Protein AF-A0A557SW22-F1 (afdb_monomer_lite)

Secondary structure (DSSP, 8-state):
------------------EEP-STT--SEE-EEEEETTTTEEEEE-HHHHHHHHHTT-B------S--------

Sequence (74 aa):
MESNLNTSNNSLGKELELFKCAGTSCKHTGVIYLQIKYINKSGWFCATCARDLEQNELIEHSSDRNNSGICNNE

pLDDT: mean 75.55, std 18.93, range [43.97, 95.44]

Radius of gyration: 20.96 Å; chains: 1; bounding box: 42×48×62 Å

Structure (mmCIF, N/CA/C/O backbone):
data_AF-A0A557SW22-F1
#
_entry.id   AF-A0A557SW22-F1
#
loop_
_atom_site.group_PDB
_atom_site.id
_atom_site.type_symbol
_atom_site.label_atom_id
_atom_site.label_alt_id
_atom_site.label_comp_id
_atom_site.label_asym_id
_atom_site.label_entity_id
_atom_site.label_seq_id
_atom_site.pdbx_PDB_ins_code
_atom_site.Cartn_x
_atom_site.Cartn_y
_atom_site.Cartn_z
_atom_site.occupancy
_atom_site.B_iso_or_equiv
_atom_site.auth_seq_id
_atom_site.auth_comp_id
_atom_site.auth_asym_id
_atom_site.auth_atom_id
_atom_site.pdbx_PDB_model_num
ATOM 1 N N . MET A 1 1 ? 30.260 -40.399 -32.775 1.00 45.38 1 MET A N 1
ATOM 2 C CA . MET A 1 1 ? 30.380 -40.124 -31.330 1.00 45.38 1 MET A CA 1
ATOM 3 C C . MET A 1 1 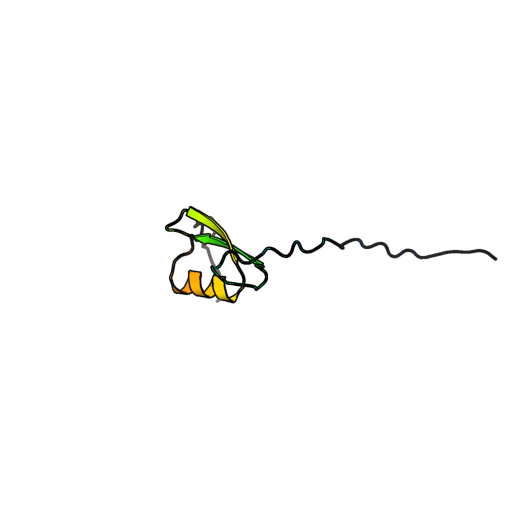? 29.600 -38.833 -31.102 1.00 45.38 1 MET A C 1
ATOM 5 O O . MET A 1 1 ? 30.119 -37.782 -31.436 1.00 45.38 1 MET A O 1
ATOM 9 N N . GLU A 1 2 ? 28.285 -38.824 -30.838 1.00 44.16 2 GLU A N 1
ATOM 10 C CA . GLU A 1 2 ? 27.577 -39.434 -29.685 1.00 44.16 2 GLU A CA 1
ATOM 11 C C . GLU A 1 2 ? 28.423 -39.250 -28.410 1.00 44.16 2 GLU A C 1
ATOM 13 O O . GLU A 1 2 ? 29.534 -39.765 -28.372 1.00 44.16 2 GLU A O 1
ATOM 18 N N . SER A 1 3 ? 28.049 -38.511 -27.359 1.00 47.34 3 SER A N 1
ATOM 19 C CA . SER A 1 3 ? 26.734 -38.282 -26.734 1.00 47.34 3 SER A CA 1
ATOM 20 C C . SER A 1 3 ? 26.827 -37.051 -25.800 1.00 47.34 3 SER A C 1
ATOM 22 O O . SER A 1 3 ? 27.900 -36.787 -25.272 1.00 47.34 3 SER A O 1
ATOM 24 N N . ASN A 1 4 ? 25.796 -36.199 -25.734 1.00 52.91 4 ASN A N 1
ATOM 25 C CA . ASN A 1 4 ? 24.858 -35.976 -24.610 1.00 52.91 4 ASN A CA 1
ATOM 26 C C . ASN A 1 4 ? 25.409 -35.795 -23.176 1.00 52.91 4 ASN A C 1
ATOM 28 O O . ASN A 1 4 ? 26.364 -36.444 -22.769 1.00 52.91 4 ASN A O 1
ATOM 32 N N . LEU A 1 5 ? 24.601 -35.043 -22.403 1.00 55.59 5 LEU A N 1
ATOM 33 C CA . LEU A 1 5 ? 24.526 -34.887 -20.937 1.00 55.59 5 LEU A CA 1
ATOM 34 C C . LEU A 1 5 ? 25.306 -33.673 -20.371 1.00 55.59 5 LEU A C 1
ATOM 36 O O . LEU A 1 5 ? 26.508 -33.568 -20.544 1.00 55.59 5 LEU A O 1
ATOM 40 N N . ASN A 1 6 ? 24.701 -32.7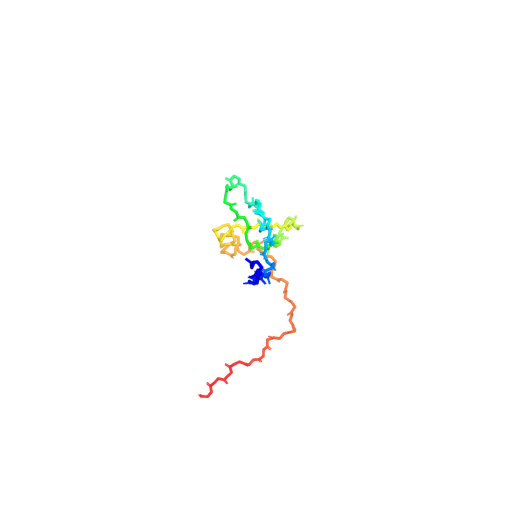07 -19.672 1.00 53.34 6 ASN A N 1
ATOM 41 C CA . ASN A 1 6 ? 23.598 -32.863 -18.731 1.00 53.34 6 ASN A CA 1
ATOM 42 C C . ASN A 1 6 ? 22.721 -31.604 -18.627 1.00 53.34 6 ASN A C 1
ATOM 44 O O . ASN A 1 6 ? 23.198 -30.484 -18.441 1.00 53.34 6 ASN A O 1
ATOM 48 N N . THR A 1 7 ? 21.418 -31.831 -18.713 1.00 52.62 7 THR A N 1
ATOM 49 C CA . THR A 1 7 ? 20.356 -30.884 -18.402 1.00 52.62 7 THR A CA 1
ATOM 50 C C . THR A 1 7 ? 20.311 -30.658 -16.891 1.00 52.62 7 THR A C 1
ATOM 52 O O . THR A 1 7 ? 19.852 -31.525 -16.154 1.00 52.62 7 THR A O 1
ATOM 55 N N . SER A 1 8 ? 20.710 -29.476 -16.424 1.00 58.72 8 SER A N 1
ATOM 56 C CA . SER A 1 8 ? 20.285 -28.988 -15.107 1.00 58.72 8 SER A CA 1
ATOM 57 C C . SER A 1 8 ? 19.005 -28.178 -15.275 1.00 58.72 8 SER A C 1
ATOM 59 O O . SER A 1 8 ? 19.024 -26.957 -15.410 1.00 58.72 8 SER A O 1
ATOM 61 N N . ASN A 1 9 ? 17.877 -28.888 -15.280 1.00 68.19 9 ASN A N 1
ATOM 62 C CA . ASN A 1 9 ? 16.577 -28.304 -14.989 1.00 68.19 9 ASN A CA 1
ATOM 63 C C . ASN A 1 9 ? 16.564 -27.926 -13.504 1.00 68.19 9 ASN A C 1
ATOM 65 O O . ASN A 1 9 ? 16.573 -28.809 -12.649 1.00 68.19 9 ASN A O 1
ATOM 69 N N . ASN A 1 10 ? 16.492 -26.637 -13.184 1.00 51.25 10 ASN A N 1
ATOM 70 C CA . ASN A 1 10 ? 15.803 -26.232 -11.965 1.00 51.25 10 ASN A CA 1
ATOM 71 C C . ASN A 1 10 ? 15.008 -24.953 -12.221 1.00 51.25 10 ASN A C 1
ATOM 73 O O . ASN A 1 10 ? 15.472 -23.820 -12.126 1.00 51.25 10 ASN A O 1
ATOM 77 N N . SER A 1 11 ? 13.786 -25.218 -12.652 1.00 62.88 11 SER A N 1
ATOM 78 C CA . SER A 1 11 ? 12.645 -24.337 -12.775 1.00 62.88 11 SER A CA 1
ATOM 79 C C . SER A 1 11 ? 12.379 -23.558 -11.488 1.00 62.88 11 SER A C 1
ATOM 81 O O . SER A 1 11 ? 11.841 -24.099 -10.526 1.00 62.88 11 SER A O 1
ATOM 83 N N . LEU A 1 12 ? 12.659 -22.258 -11.518 1.00 50.34 12 LEU A N 1
ATOM 84 C CA . LEU A 1 12 ? 11.952 -21.274 -10.697 1.00 50.34 12 LEU A CA 1
ATOM 85 C C . LEU A 1 12 ? 11.873 -19.923 -11.416 1.00 50.34 12 LEU A C 1
ATOM 87 O O . LEU A 1 12 ? 12.011 -18.861 -10.827 1.00 50.34 12 LEU A O 1
ATOM 91 N N . GLY A 1 13 ? 11.581 -19.967 -12.718 1.00 43.97 13 GLY A N 1
ATOM 92 C CA . GLY A 1 13 ? 11.059 -18.821 -13.458 1.00 43.97 13 GLY A CA 1
ATOM 93 C C . GLY A 1 13 ? 9.602 -18.551 -13.081 1.00 43.97 13 GLY A C 1
ATOM 94 O O . GLY A 1 13 ? 8.750 -18.481 -13.960 1.00 43.97 13 GLY A O 1
ATOM 95 N N . LYS A 1 14 ? 9.291 -18.457 -11.778 1.00 48.91 14 LYS A N 1
ATOM 96 C CA . LYS A 1 14 ? 8.088 -17.737 -11.371 1.00 48.91 14 LYS A CA 1
ATOM 97 C C . LYS A 1 14 ? 8.392 -16.294 -11.710 1.00 48.91 14 LYS A C 1
ATOM 99 O O . LYS A 1 14 ? 9.140 -15.638 -10.991 1.00 48.91 14 LYS A O 1
ATOM 104 N N . GLU A 1 15 ? 7.890 -15.866 -12.858 1.00 49.47 15 GLU A N 1
ATOM 105 C CA . GLU A 1 15 ? 7.673 -14.469 -13.181 1.00 49.47 15 GLU A CA 1
ATOM 106 C C . GLU A 1 15 ? 7.149 -13.820 -11.896 1.00 49.47 15 GLU A C 1
ATOM 108 O O . GLU A 1 15 ? 6.059 -14.147 -11.427 1.00 49.47 15 GLU A O 1
ATOM 113 N N . LEU A 1 16 ? 8.011 -13.061 -11.213 1.00 55.09 16 LEU A N 1
ATOM 114 C CA . LEU A 1 16 ? 7.609 -12.251 -10.075 1.00 55.09 16 LEU A CA 1
ATOM 115 C C . LEU A 1 16 ? 6.572 -11.315 -10.670 1.00 55.09 16 LEU A C 1
ATOM 117 O O . LEU A 1 16 ? 6.957 -10.360 -11.339 1.00 55.09 16 LEU A O 1
ATOM 121 N N . GLU A 1 17 ? 5.287 -11.638 -10.522 1.00 58.59 17 GLU A N 1
ATOM 122 C CA . GLU A 1 17 ? 4.219 -10.725 -10.894 1.00 58.59 17 GLU A CA 1
ATOM 123 C C . GLU A 1 17 ? 4.530 -9.426 -10.158 1.00 58.59 17 GLU A C 1
ATOM 125 O O . GLU A 1 17 ? 4.453 -9.337 -8.931 1.00 58.59 17 GLU A O 1
ATOM 130 N N . LEU A 1 18 ? 5.028 -8.443 -10.908 1.00 72.56 18 LEU A N 1
ATOM 131 C CA . LEU A 1 18 ? 5.410 -7.157 -10.363 1.00 72.56 18 LEU A CA 1
ATOM 132 C C . LEU A 1 18 ? 4.101 -6.457 -10.025 1.00 72.56 18 LEU A C 1
ATOM 134 O O . LEU A 1 18 ? 3.500 -5.788 -10.866 1.00 72.56 18 LEU A O 1
ATOM 138 N N . PHE A 1 19 ? 3.627 -6.644 -8.797 1.00 82.62 19 PHE A N 1
ATOM 139 C CA . PHE A 1 19 ? 2.425 -5.968 -8.349 1.00 82.62 19 PHE A CA 1
ATOM 140 C C . PHE A 1 19 ? 2.680 -4.465 -8.385 1.00 82.62 19 PHE A C 1
ATOM 142 O O . PHE A 1 19 ? 3.701 -3.969 -7.910 1.00 82.62 19 PHE A O 1
ATOM 149 N N . LYS A 1 20 ? 1.760 -3.701 -8.967 1.00 88.62 20 LYS A N 1
ATOM 150 C CA . LYS A 1 20 ? 1.834 -2.242 -8.913 1.00 88.62 20 LYS A CA 1
ATOM 151 C C . LYS A 1 20 ? 1.513 -1.787 -7.491 1.00 88.62 20 LYS A C 1
ATOM 153 O O . LYS A 1 20 ? 0.529 -2.244 -6.914 1.00 88.62 20 LYS A O 1
ATOM 158 N N . CYS A 1 21 ? 2.311 -0.868 -6.945 1.00 92.88 21 CYS A N 1
ATOM 159 C CA . CYS A 1 21 ? 2.002 -0.268 -5.653 1.00 92.88 21 CYS A CA 1
ATOM 160 C C . CYS A 1 21 ? 0.611 0.396 -5.677 1.00 92.88 21 CYS A C 1
ATOM 162 O O . CYS A 1 21 ? 0.299 1.180 -6.574 1.00 92.88 21 CYS A O 1
ATOM 164 N N . ALA A 1 22 ? -0.209 0.099 -4.672 1.00 93.00 22 ALA A N 1
ATOM 165 C CA . ALA A 1 22 ? -1.552 0.635 -4.485 1.00 93.00 22 ALA A CA 1
ATOM 166 C C . ALA A 1 22 ? -1.558 2.067 -3.917 1.00 93.00 22 ALA A C 1
ATOM 168 O O . ALA A 1 22 ? -2.619 2.686 -3.836 1.00 93.00 22 ALA A O 1
ATOM 169 N N . GLY A 1 23 ? -0.391 2.602 -3.535 1.00 89.69 23 GLY A N 1
ATOM 170 C CA . GLY A 1 23 ? -0.236 3.990 -3.108 1.00 89.69 23 GLY A CA 1
ATOM 171 C C . GLY A 1 23 ? -0.535 4.967 -4.246 1.00 89.69 23 GLY A C 1
ATOM 172 O O . GLY A 1 23 ? -0.045 4.806 -5.367 1.00 89.69 23 GLY A O 1
ATOM 173 N N . THR A 1 24 ? -1.327 6.001 -3.960 1.00 86.75 24 THR A N 1
ATOM 174 C CA . THR A 1 24 ? -1.701 7.026 -4.940 1.00 86.75 24 THR A CA 1
ATOM 175 C C . THR A 1 24 ? -0.452 7.656 -5.555 1.00 86.75 24 THR A C 1
ATOM 177 O O . THR A 1 24 ? 0.451 8.087 -4.843 1.00 86.75 24 THR A O 1
ATOM 180 N N . SER A 1 25 ? -0.382 7.686 -6.888 1.00 90.00 25 SER A N 1
ATOM 181 C CA . SER A 1 25 ? 0.758 8.219 -7.654 1.00 90.00 25 SER A CA 1
ATOM 182 C C . SER A 1 25 ? 2.101 7.492 -7.460 1.00 90.00 25 SER A C 1
ATOM 184 O O . SER A 1 25 ? 3.112 7.930 -8.015 1.00 90.00 25 SER A O 1
ATOM 186 N N . CYS A 1 26 ? 2.141 6.362 -6.745 1.00 91.38 26 CYS A N 1
ATOM 187 C CA . CYS A 1 26 ? 3.356 5.567 -6.606 1.00 91.38 26 CYS A CA 1
ATOM 188 C C . CYS A 1 26 ? 3.610 4.744 -7.878 1.00 91.38 26 CYS A C 1
ATOM 190 O O . CYS A 1 26 ? 2.724 4.064 -8.396 1.00 91.38 26 CYS A O 1
ATOM 192 N N . LYS A 1 27 ? 4.842 4.814 -8.394 1.00 91.69 27 LYS A N 1
ATOM 193 C CA . LYS A 1 27 ? 5.285 4.072 -9.589 1.00 91.69 27 LYS A CA 1
ATOM 194 C C . LYS A 1 27 ? 6.173 2.872 -9.250 1.00 91.69 27 LYS A C 1
ATOM 196 O O . LYS A 1 27 ? 6.599 2.163 -10.152 1.00 91.69 27 LYS A O 1
ATOM 201 N N . HIS A 1 28 ? 6.465 2.668 -7.967 1.00 92.50 28 HIS A N 1
ATOM 202 C CA . HIS A 1 28 ? 7.293 1.563 -7.501 1.00 92.50 28 HIS A CA 1
ATOM 203 C C . HIS A 1 28 ? 6.518 0.243 -7.506 1.00 92.50 28 HIS A C 1
ATOM 205 O O . HIS A 1 28 ? 5.286 0.219 -7.421 1.00 92.50 28 HIS A O 1
ATOM 211 N N . THR A 1 29 ? 7.262 -0.857 -7.540 1.00 92.38 29 THR A N 1
ATOM 212 C CA . THR A 1 29 ? 6.716 -2.202 -7.372 1.00 92.38 2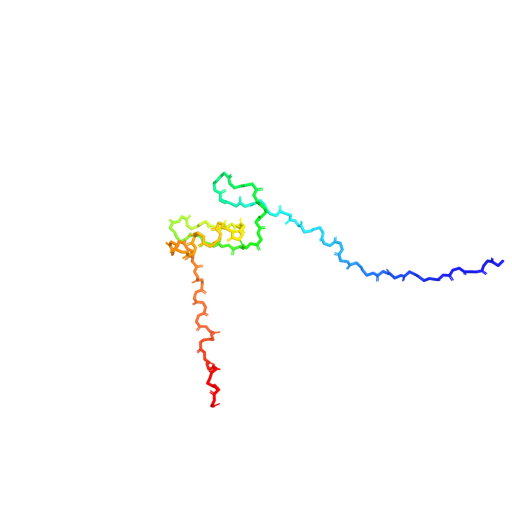9 THR A CA 1
ATOM 213 C C . THR A 1 29 ? 6.235 -2.402 -5.937 1.00 92.38 29 THR A C 1
ATOM 215 O O . THR A 1 29 ? 6.949 -2.118 -4.971 1.00 92.38 29 THR A O 1
ATOM 218 N N . GLY A 1 30 ? 5.004 -2.877 -5.802 1.00 91.31 30 GLY A N 1
ATOM 219 C CA . GLY A 1 30 ? 4.436 -3.370 -4.564 1.00 91.31 30 GLY A CA 1
ATOM 220 C C . GLY A 1 30 ? 4.982 -4.754 -4.241 1.00 91.31 30 GLY A C 1
ATOM 221 O O . GLY A 1 30 ? 4.921 -5.658 -5.065 1.00 91.31 30 GLY A O 1
ATOM 222 N N . VAL A 1 31 ? 5.528 -4.905 -3.040 1.00 92.44 31 VAL A N 1
ATOM 223 C CA . VAL A 1 31 ? 6.119 -6.167 -2.558 1.00 92.44 31 VAL A CA 1
ATOM 224 C C . VAL A 1 31 ? 5.592 -6.565 -1.179 1.00 92.44 31 VAL A C 1
ATOM 226 O O . VAL A 1 31 ? 5.881 -7.656 -0.705 1.00 92.44 31 VAL A O 1
ATOM 229 N N . ILE A 1 32 ? 4.799 -5.698 -0.542 1.00 91.00 32 ILE A N 1
ATOM 230 C CA . ILE A 1 32 ? 4.225 -5.900 0.791 1.00 91.00 32 ILE A CA 1
ATOM 231 C C . ILE A 1 32 ? 2.708 -5.804 0.669 1.00 91.00 32 ILE A C 1
ATOM 233 O O . ILE A 1 32 ? 2.192 -4.767 0.262 1.00 91.00 32 ILE A O 1
ATOM 237 N N . TYR A 1 33 ? 1.987 -6.866 1.008 1.00 91.56 33 TYR A N 1
ATOM 238 C CA . TYR A 1 33 ? 0.528 -6.844 1.021 1.00 91.56 33 TYR A CA 1
ATOM 239 C C . TYR A 1 33 ? 0.023 -6.319 2.368 1.00 91.56 33 TYR A C 1
ATOM 241 O O . TYR A 1 33 ? 0.381 -6.862 3.409 1.00 91.56 33 TYR A O 1
ATOM 249 N N . LEU A 1 34 ? -0.785 -5.258 2.350 1.00 91.94 34 LEU A N 1
ATOM 250 C CA . LEU A 1 34 ? -1.323 -4.608 3.551 1.00 91.94 34 LEU A CA 1
ATOM 251 C C . LEU A 1 34 ? -2.824 -4.363 3.401 1.00 91.94 34 LEU A C 1
ATOM 253 O O . LEU A 1 34 ? -3.313 -4.144 2.290 1.00 91.94 34 LEU A O 1
ATOM 257 N N . GLN A 1 35 ? -3.537 -4.338 4.527 1.00 92.94 35 GLN A N 1
ATOM 258 C CA . GLN A 1 35 ? -4.940 -3.935 4.628 1.00 92.94 35 GLN A CA 1
ATOM 259 C C . GLN A 1 35 ? -5.032 -2.574 5.316 1.00 92.94 35 GLN A C 1
ATOM 261 O O . GLN A 1 35 ? -4.457 -2.377 6.381 1.00 92.94 35 GLN A O 1
ATOM 266 N N . ILE A 1 36 ? -5.730 -1.621 4.699 1.00 90.56 36 ILE A N 1
ATOM 267 C CA . ILE A 1 36 ? -5.916 -0.271 5.238 1.00 90.56 36 ILE A CA 1
ATOM 268 C C . ILE A 1 36 ? -7.192 -0.237 6.087 1.00 90.56 36 ILE A C 1
ATOM 270 O O . ILE A 1 36 ? -8.291 -0.448 5.565 1.00 90.56 36 ILE A O 1
ATOM 274 N N . LYS A 1 37 ? -7.039 0.115 7.368 1.00 87.88 37 LYS A N 1
ATOM 275 C CA . LYS A 1 37 ? -8.056 0.077 8.434 1.00 87.88 37 LYS A CA 1
ATOM 276 C C . L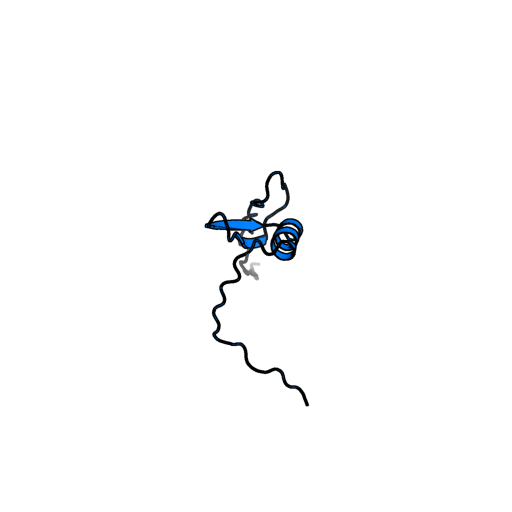YS A 1 37 ? -9.361 0.802 8.076 1.00 87.88 37 LYS A C 1
ATOM 278 O O . LYS A 1 37 ? -10.440 0.232 8.164 1.00 87.88 37 LYS A O 1
ATOM 283 N N . TYR A 1 38 ? -9.277 2.064 7.650 1.00 86.19 38 TYR A N 1
ATOM 284 C CA . TYR A 1 38 ? -10.459 2.937 7.529 1.00 86.19 38 TYR A CA 1
ATOM 285 C C . TYR A 1 38 ? -11.245 2.795 6.225 1.00 86.19 38 TYR A C 1
ATOM 287 O O . TYR A 1 38 ? -12.395 3.215 6.151 1.00 86.19 38 TYR A O 1
ATOM 295 N N . ILE A 1 39 ? -10.629 2.227 5.190 1.00 84.38 39 ILE A N 1
ATOM 296 C CA . ILE A 1 39 ? -11.262 2.048 3.875 1.00 84.38 39 ILE A CA 1
ATOM 297 C C . ILE A 1 39 ? -11.506 0.576 3.544 1.00 84.38 39 ILE A C 1
ATOM 299 O O . ILE A 1 39 ? -11.948 0.276 2.438 1.00 84.38 39 ILE A O 1
ATOM 303 N N . ASN A 1 40 ? -11.181 -0.323 4.483 1.00 81.06 40 ASN A N 1
ATOM 304 C CA . ASN A 1 40 ? -11.263 -1.774 4.347 1.00 81.06 40 ASN A CA 1
ATOM 305 C C . ASN A 1 40 ? -10.758 -2.272 2.981 1.00 81.06 40 ASN A C 1
ATOM 307 O O . ASN A 1 40 ? -11.394 -3.073 2.297 1.00 81.06 40 ASN A O 1
ATOM 311 N N . LYS A 1 41 ? -9.631 -1.706 2.541 1.00 84.62 41 LYS A N 1
ATOM 312 C CA . LYS A 1 41 ? -9.039 -1.980 1.235 1.00 84.62 41 LYS A CA 1
ATOM 313 C C . LYS A 1 41 ? -7.676 -2.597 1.442 1.00 84.62 41 LYS A C 1
ATOM 315 O O . LYS A 1 41 ? -6.834 -2.019 2.125 1.00 84.62 41 LYS A O 1
ATOM 320 N N . SER A 1 42 ? -7.450 -3.733 0.803 1.00 90.94 42 SER A N 1
ATOM 321 C CA . SER A 1 42 ? -6.147 -4.366 0.744 1.00 90.94 42 SER A CA 1
ATOM 322 C C . SER A 1 42 ? -5.439 -4.073 -0.576 1.00 90.94 42 SER A C 1
ATOM 324 O O . SER A 1 42 ? -6.060 -3.753 -1.597 1.00 90.94 42 SER A O 1
ATOM 326 N N . GLY A 1 43 ? -4.115 -4.140 -0.558 1.00 92.31 43 GLY A N 1
ATOM 327 C CA . GLY A 1 43 ? -3.308 -3.914 -1.746 1.00 92.31 43 GLY A CA 1
ATOM 328 C C . GLY A 1 43 ? -1.836 -4.212 -1.524 1.00 92.31 43 GLY A C 1
ATOM 329 O O . GLY A 1 43 ? -1.369 -4.346 -0.396 1.00 92.31 43 GLY A O 1
ATOM 330 N N . TRP A 1 44 ? -1.106 -4.305 -2.631 1.00 94.19 44 TRP A N 1
ATOM 331 C CA . TRP A 1 44 ? 0.347 -4.416 -2.624 1.00 94.19 44 TRP A CA 1
ATOM 332 C C . TRP A 1 44 ? 0.968 -3.027 -2.553 1.00 94.19 44 TRP A C 1
ATOM 334 O O . TRP A 1 44 ? 0.640 -2.160 -3.356 1.00 94.19 44 TRP A O 1
ATOM 344 N N . PHE A 1 45 ? 1.891 -2.808 -1.629 1.00 93.50 45 PHE A N 1
ATOM 345 C CA . PHE A 1 45 ? 2.579 -1.545 -1.404 1.00 93.50 45 PHE A CA 1
ATOM 346 C C . PHE A 1 45 ? 4.087 -1.737 -1.523 1.00 93.50 45 PHE A C 1
ATOM 348 O O . PHE A 1 45 ? 4.630 -2.806 -1.235 1.00 93.50 45 PHE A O 1
ATOM 355 N N . CYS A 1 46 ? 4.783 -0.707 -1.999 1.00 95.06 46 CYS A N 1
ATOM 356 C CA . CYS A 1 46 ? 6.240 -0.687 -1.935 1.00 95.06 46 CYS A CA 1
ATOM 357 C C . CYS A 1 46 ? 6.694 -0.426 -0.492 1.00 95.06 46 CYS A C 1
ATOM 359 O O . CYS A 1 46 ? 5.911 0.064 0.323 1.00 95.06 46 CYS A O 1
ATOM 361 N N . ALA A 1 47 ? 7.969 -0.679 -0.189 1.00 94.12 47 ALA A N 1
ATOM 362 C CA . ALA A 1 47 ? 8.524 -0.475 1.152 1.00 94.12 47 ALA A CA 1
ATOM 363 C C . ALA A 1 47 ? 8.276 0.941 1.710 1.00 94.12 47 ALA A C 1
ATOM 365 O O . ALA A 1 47 ? 7.944 1.101 2.880 1.00 94.12 47 ALA A O 1
ATOM 366 N N . THR A 1 48 ? 8.376 1.974 0.866 1.00 95.44 48 THR A N 1
ATOM 367 C CA . THR A 1 48 ? 8.134 3.363 1.280 1.00 95.44 48 THR A CA 1
ATOM 368 C C . THR A 1 48 ? 6.676 3.610 1.656 1.00 95.44 48 THR A C 1
ATOM 370 O O . THR A 1 48 ? 6.418 4.171 2.714 1.00 95.44 48 THR A O 1
ATOM 373 N N . CYS A 1 49 ? 5.726 3.181 0.817 1.00 94.69 49 CYS A N 1
ATOM 374 C CA . CYS A 1 49 ? 4.300 3.358 1.098 1.00 94.69 49 CYS A CA 1
ATOM 375 C C . CYS A 1 49 ? 3.851 2.507 2.289 1.00 94.69 49 CYS A C 1
ATOM 377 O O . CYS A 1 49 ? 3.041 2.963 3.082 1.00 94.69 49 CYS A O 1
ATOM 379 N N . ALA A 1 50 ? 4.395 1.298 2.439 1.00 93.94 50 ALA A N 1
ATOM 380 C CA . ALA A 1 50 ? 4.131 0.447 3.592 1.00 93.94 50 ALA A CA 1
ATOM 381 C C . ALA A 1 50 ? 4.550 1.126 4.902 1.00 93.94 50 ALA A C 1
ATOM 383 O O . ALA A 1 50 ? 3.744 1.227 5.820 1.00 93.94 50 ALA A O 1
ATOM 384 N N . ARG A 1 51 ? 5.777 1.662 4.951 1.00 95.19 51 ARG A N 1
ATOM 385 C CA . ARG A 1 51 ? 6.291 2.369 6.128 1.00 95.19 51 ARG A CA 1
ATOM 386 C C . ARG A 1 51 ? 5.480 3.620 6.452 1.00 95.19 51 ARG A C 1
ATOM 388 O O . ARG A 1 51 ? 5.244 3.890 7.618 1.00 95.19 51 ARG A O 1
ATOM 395 N N . ASP A 1 52 ? 5.057 4.373 5.440 1.00 94.50 52 ASP A N 1
ATOM 396 C CA . ASP A 1 52 ? 4.211 5.555 5.641 1.00 94.50 52 ASP A CA 1
ATOM 397 C C . ASP A 1 52 ? 2.852 5.173 6.250 1.00 94.50 52 ASP A C 1
ATOM 399 O O . ASP A 1 52 ? 2.424 5.755 7.244 1.00 94.50 52 ASP A O 1
ATOM 403 N N . LEU A 1 53 ? 2.206 4.126 5.725 1.00 93.38 5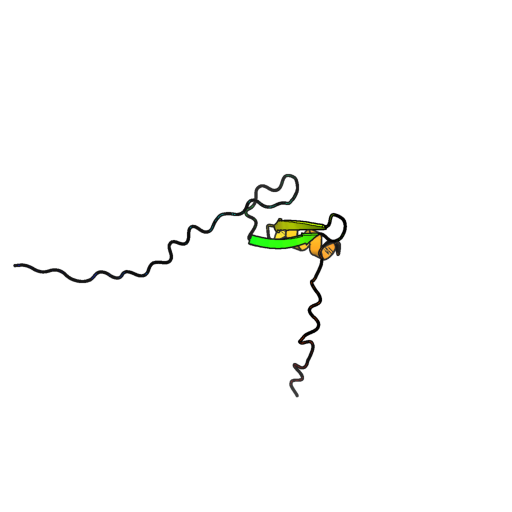3 LEU A N 1
ATOM 404 C CA . LEU A 1 53 ? 0.951 3.615 6.280 1.00 93.38 53 LEU A CA 1
ATOM 405 C C . LEU A 1 53 ? 1.119 3.079 7.713 1.00 93.38 53 LEU A C 1
ATOM 407 O O . LEU A 1 53 ? 0.234 3.286 8.541 1.00 93.38 53 LEU A O 1
ATOM 411 N N . GLU A 1 54 ? 2.235 2.411 8.010 1.00 93.25 54 GLU A N 1
ATOM 412 C CA . GLU A 1 54 ? 2.566 1.896 9.345 1.00 93.25 54 GLU A CA 1
ATOM 413 C C . GLU A 1 54 ? 2.836 3.028 10.347 1.00 93.25 54 GLU A C 1
ATOM 415 O O . GLU A 1 54 ? 2.259 3.036 11.431 1.00 93.25 54 GLU A O 1
ATOM 420 N N . GLN A 1 55 ? 3.631 4.032 9.966 1.00 94.44 55 GLN A N 1
ATOM 421 C CA . GLN A 1 55 ? 3.939 5.202 10.801 1.00 94.44 55 GLN A CA 1
ATOM 422 C C . GLN A 1 55 ? 2.699 6.024 11.161 1.00 94.44 55 GLN A C 1
ATOM 424 O O . GLN A 1 55 ? 2.658 6.635 12.225 1.00 94.44 55 GLN A O 1
ATOM 429 N N . ASN A 1 56 ? 1.696 6.034 10.283 1.00 93.75 56 ASN A N 1
ATOM 430 C CA . ASN A 1 56 ? 0.417 6.702 10.514 1.00 93.75 56 ASN A CA 1
ATOM 431 C C . ASN A 1 56 ? -0.645 5.768 11.137 1.00 93.75 56 ASN A C 1
ATOM 433 O O . ASN A 1 56 ? -1.813 6.145 11.223 1.00 93.75 56 ASN A O 1
ATOM 437 N N . GLU A 1 57 ? -0.275 4.543 11.533 1.00 92.69 57 GLU A N 1
ATOM 438 C CA . GLU A 1 57 ? -1.163 3.536 12.140 1.00 92.69 57 GLU A CA 1
ATOM 439 C C . GLU A 1 57 ? -2.420 3.224 11.294 1.00 92.69 57 GLU A C 1
ATOM 441 O O . GLU A 1 57 ? -3.505 2.901 11.807 1.00 92.69 57 GLU A O 1
ATOM 446 N N . LEU A 1 58 ? -2.277 3.319 9.966 1.00 92.31 58 LEU A N 1
ATOM 447 C CA . LEU A 1 58 ? -3.354 3.160 8.981 1.00 92.31 58 LEU A CA 1
ATOM 448 C C . LEU A 1 58 ? -3.552 1.714 8.527 1.00 92.31 58 LEU A C 1
ATOM 450 O O . LEU A 1 58 ? -4.522 1.431 7.819 1.00 92.31 58 LEU A O 1
ATOM 454 N N . ILE A 1 59 ? -2.659 0.806 8.914 1.00 92.56 59 ILE A N 1
ATOM 455 C CA . ILE A 1 59 ? -2.753 -0.610 8.569 1.00 92.56 59 ILE A CA 1
ATOM 456 C C . ILE A 1 59 ? -3.496 -1.414 9.634 1.00 92.56 59 ILE A C 1
ATOM 458 O O . ILE A 1 59 ? -3.479 -1.107 10.828 1.00 92.56 59 ILE A O 1
ATOM 462 N N . GLU A 1 60 ? -4.183 -2.450 9.177 1.00 90.19 60 GLU A N 1
ATOM 463 C CA . GLU A 1 60 ? -4.776 -3.474 10.017 1.00 90.19 60 GLU A CA 1
ATOM 464 C C . GLU A 1 60 ? -3.740 -4.578 10.221 1.00 90.19 60 GLU A C 1
ATOM 466 O O . GLU A 1 60 ? -3.445 -5.360 9.319 1.00 90.19 60 GLU A O 1
ATOM 471 N N . HIS A 1 61 ? -3.151 -4.620 11.413 1.00 79.75 61 HIS A N 1
ATOM 472 C CA . HIS A 1 61 ? -2.430 -5.802 11.855 1.00 79.75 61 HIS A CA 1
ATOM 473 C C . HIS A 1 61 ? -3.488 -6.785 12.332 1.00 79.75 61 HIS A C 1
ATOM 475 O O . HIS A 1 61 ? -4.060 -6.596 13.412 1.00 79.75 61 HIS A O 1
ATOM 481 N N . SER A 1 62 ? -3.774 -7.806 11.522 1.00 65.00 62 SER A N 1
ATOM 482 C CA . SER A 1 62 ? -4.562 -8.953 11.955 1.00 65.00 62 SER A CA 1
ATOM 483 C C . SER A 1 62 ? -3.882 -9.515 13.196 1.00 65.00 62 SER A C 1
ATOM 485 O O . SER A 1 62 ? -2.845 -10.175 13.140 1.00 65.00 62 SER A O 1
ATOM 487 N N . SER A 1 63 ? -4.433 -9.143 14.346 1.00 56.81 63 SER A N 1
ATOM 488 C CA . SER A 1 63 ? -4.005 -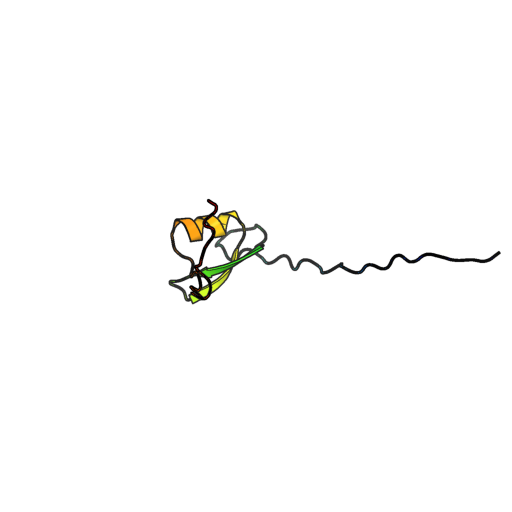9.611 15.649 1.00 56.81 63 SER A CA 1
ATOM 489 C C . SER A 1 63 ? -4.537 -11.025 15.802 1.00 56.81 63 SER A C 1
ATOM 491 O O . SER A 1 63 ? -5.391 -11.276 16.651 1.00 56.81 63 SER A O 1
ATOM 493 N N . ASP A 1 64 ? -4.053 -11.952 14.979 1.00 49.31 64 ASP A N 1
ATOM 494 C CA . ASP A 1 64 ? -4.097 -13.360 15.327 1.00 49.31 64 ASP A CA 1
ATOM 495 C C . ASP A 1 64 ? -3.197 -13.505 16.554 1.00 49.31 64 ASP A C 1
ATOM 497 O O . ASP A 1 64 ? -2.000 -13.778 16.485 1.00 49.31 64 ASP A O 1
ATOM 501 N N . ARG A 1 65 ? -3.793 -13.226 17.716 1.00 50.59 65 ARG A N 1
ATOM 502 C CA . ARG A 1 65 ? -3.252 -13.430 19.057 1.00 50.59 65 ARG A CA 1
ATOM 503 C C . ARG A 1 65 ? -3.147 -14.929 19.344 1.00 50.59 65 ARG A C 1
ATOM 505 O O . ARG A 1 65 ? -3.666 -15.407 20.341 1.00 50.59 65 ARG A O 1
ATOM 512 N N . ASN A 1 66 ? -2.460 -15.659 18.480 1.00 49.28 66 ASN A N 1
ATOM 513 C CA . ASN A 1 66 ? -2.004 -17.020 18.708 1.00 49.28 66 ASN A CA 1
ATOM 514 C C . ASN A 1 66 ? -0.505 -17.077 18.398 1.00 49.28 66 ASN A C 1
ATOM 516 O O . ASN A 1 66 ? -0.092 -17.780 17.486 1.00 49.28 66 ASN A O 1
ATOM 520 N N . ASN A 1 67 ? 0.287 -16.261 19.105 1.00 48.03 67 ASN A N 1
ATOM 521 C CA . ASN A 1 67 ? 1.558 -16.648 19.739 1.00 48.03 67 ASN A CA 1
ATOM 522 C C . ASN A 1 67 ? 2.343 -15.394 20.183 1.00 48.03 67 ASN A C 1
ATOM 524 O O . ASN A 1 67 ? 3.399 -15.068 19.646 1.00 48.03 67 ASN A O 1
ATOM 528 N N . SER A 1 68 ? 1.826 -14.663 21.173 1.00 57.00 68 SER A N 1
ATOM 529 C CA . SER A 1 68 ? 2.697 -13.861 22.036 1.00 57.00 68 SER A CA 1
ATOM 530 C C . SER A 1 68 ? 3.174 -14.782 23.151 1.00 57.00 68 SER A C 1
ATOM 532 O O . SER A 1 68 ? 2.377 -15.128 24.020 1.00 57.00 68 SER A O 1
ATOM 534 N N . GLY A 1 69 ? 4.437 -15.207 23.134 1.00 49.38 69 GLY A N 1
ATOM 535 C CA . GLY A 1 69 ? 4.926 -16.047 24.221 1.00 49.38 69 GLY A CA 1
ATOM 536 C C . GLY A 1 69 ? 6.381 -16.480 24.126 1.00 49.38 69 GLY A C 1
ATOM 537 O O . GLY A 1 69 ? 6.655 -17.610 23.749 1.00 49.38 69 GLY A O 1
ATOM 538 N N . ILE A 1 70 ? 7.254 -15.616 24.653 1.00 50.47 70 ILE A N 1
ATOM 539 C CA . ILE A 1 70 ? 8.535 -15.953 25.295 1.00 50.47 70 ILE A CA 1
ATOM 540 C C . ILE A 1 70 ? 9.744 -16.091 24.353 1.00 50.47 70 ILE A C 1
ATOM 542 O O . ILE A 1 70 ? 10.068 -17.158 23.846 1.00 50.47 70 ILE A O 1
ATOM 546 N N . CYS A 1 71 ? 10.524 -15.016 24.279 1.00 55.72 71 CYS A N 1
ATOM 547 C CA . CYS A 1 71 ? 11.982 -15.111 24.269 1.00 55.72 71 CYS A CA 1
ATOM 548 C C . CYS A 1 71 ? 12.515 -14.413 25.530 1.00 55.72 71 CYS A C 1
ATOM 550 O O . CYS A 1 71 ? 12.986 -13.281 25.488 1.00 55.72 71 CYS A O 1
ATOM 552 N N . ASN A 1 72 ? 12.394 -15.100 26.671 1.00 59.22 72 ASN A N 1
ATOM 553 C CA . ASN A 1 72 ? 13.277 -14.856 27.807 1.00 59.22 72 ASN A CA 1
ATOM 554 C C . ASN A 1 72 ? 14.572 -15.611 27.497 1.00 59.22 72 ASN A C 1
ATOM 556 O O . ASN A 1 72 ? 14.559 -16.839 27.506 1.00 59.22 72 ASN A O 1
ATOM 560 N N . ASN A 1 73 ? 15.654 -14.897 27.201 1.00 57.31 73 ASN A N 1
ATOM 561 C CA . ASN A 1 73 ? 16.989 -15.461 27.357 1.00 57.31 73 ASN A CA 1
ATOM 562 C C . ASN A 1 73 ? 17.551 -14.913 28.668 1.00 57.31 73 ASN A C 1
ATOM 564 O O . ASN A 1 73 ? 17.680 -13.697 28.815 1.00 57.31 73 ASN A O 1
ATOM 568 N N . GLU A 1 74 ? 17.781 -15.841 29.598 1.00 57.81 74 GLU A N 1
ATOM 569 C CA . GLU A 1 74 ? 18.561 -15.673 30.831 1.00 57.81 74 GLU A CA 1
ATOM 570 C C . GLU A 1 74 ? 19.950 -15.072 30.580 1.00 57.81 74 GLU A C 1
ATOM 572 O O . GLU A 1 74 ? 20.543 -15.352 29.508 1.00 57.81 74 GLU A O 1
#

Organism: NCBI:txid2035267

Foldseek 3Di:
DDDDDDDPDDDDPPVPPQFAAPPVPDRHGFDDWWAFDPVRDIGGHDPVVVVVCVVVVRTDDPPPVPDPDDDDDD